Protein AF-J0WYT6-F1 (afdb_monomer_lite)

Secondary structure (DSSP, 8-state):
----HHHHHHTT--S-SS-----HHHHH-TT-----S------

Radius of gyration: 13.27 Å; chains: 1; bounding box: 20×28×40 Å

Structure (mmCIF, N/CA/C/O backbone):
data_AF-J0WYT6-F1
#
_entry.id   AF-J0WYT6-F1
#
loop_
_atom_site.group_PDB
_atom_site.id
_atom_site.type_symbol
_atom_site.label_atom_id
_atom_site.label_alt_id
_atom_site.label_comp_id
_atom_site.label_asym_id
_atom_site.label_entity_id
_atom_site.label_seq_id
_atom_site.pdbx_PDB_ins_code
_atom_site.Cartn_x
_atom_site.Cartn_y
_atom_site.Cartn_z
_atom_site.occupancy
_atom_site.B_iso_or_equiv
_atom_site.auth_seq_id
_atom_site.auth_comp_id
_atom_site.auth_asym_id
_atom_site.auth_atom_id
_atom_site.pdbx_PDB_model_num
ATOM 1 N N . 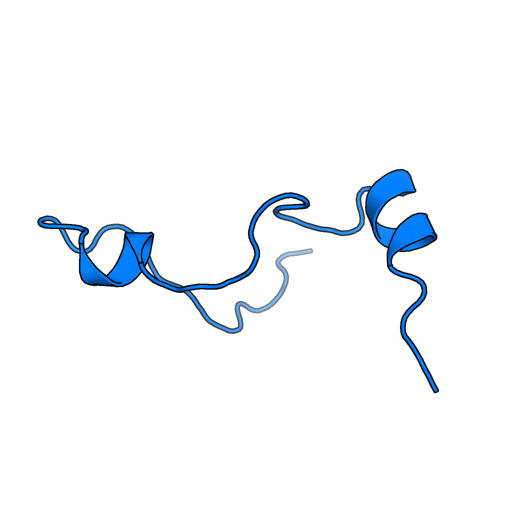MET A 1 1 ? -4.494 1.168 -26.626 1.00 63.53 1 MET A N 1
ATOM 2 C CA . MET A 1 1 ? -3.934 2.271 -25.817 1.00 63.53 1 MET A CA 1
ATOM 3 C C . MET A 1 1 ? -3.415 1.666 -24.530 1.00 63.53 1 MET A C 1
ATOM 5 O O . MET A 1 1 ? -4.186 1.002 -23.854 1.00 63.53 1 MET A O 1
ATOM 9 N N . GLY A 1 2 ? -2.123 1.806 -24.254 1.00 82.75 2 GLY A N 1
ATOM 10 C CA . GLY A 1 2 ? -1.492 1.316 -23.029 1.00 82.75 2 GLY A CA 1
ATOM 11 C C . GLY A 1 2 ? -0.709 2.450 -22.385 1.00 82.75 2 GLY A C 1
ATOM 12 O O . GLY A 1 2 ? -0.261 3.360 -23.081 1.00 82.75 2 GLY A O 1
ATOM 13 N N . LEU A 1 3 ? -0.583 2.415 -21.065 1.00 86.31 3 LEU A N 1
ATOM 14 C CA . LEU A 1 3 ? 0.256 3.360 -20.336 1.00 86.31 3 LEU A CA 1
ATOM 15 C C . LEU A 1 3 ? 1.732 2.989 -20.526 1.00 86.31 3 LEU A C 1
ATOM 17 O O . LEU A 1 3 ? 2.080 1.807 -20.511 1.00 86.31 3 LEU A O 1
ATOM 21 N N . ASN A 1 4 ? 2.609 3.989 -20.660 1.00 91.38 4 ASN A N 1
ATOM 22 C CA . ASN A 1 4 ? 4.057 3.772 -20.678 1.00 91.38 4 ASN A CA 1
ATOM 23 C C . ASN A 1 4 ? 4.595 3.643 -19.246 1.00 91.38 4 ASN A C 1
ATOM 25 O O . ASN A 1 4 ? 5.209 4.557 -18.698 1.00 91.38 4 ASN A O 1
ATOM 29 N N . VAL A 1 5 ? 4.343 2.488 -18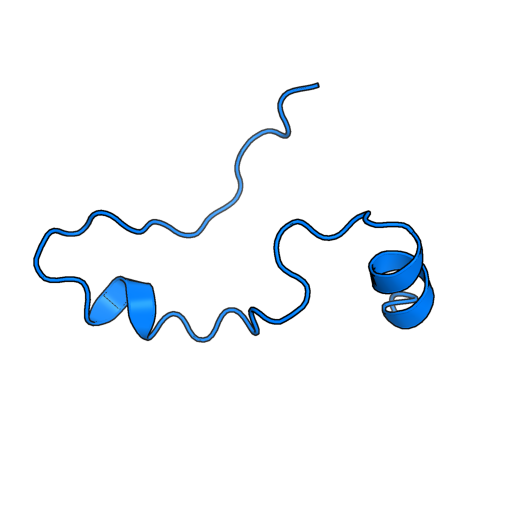.630 1.00 88.50 5 VAL A N 1
ATOM 30 C CA . VAL A 1 5 ? 4.741 2.217 -17.240 1.00 88.50 5 VAL A CA 1
ATOM 31 C C . VAL A 1 5 ? 6.259 2.325 -17.059 1.00 88.50 5 VAL A C 1
ATOM 33 O O . VAL A 1 5 ? 6.721 2.866 -16.058 1.00 88.50 5 V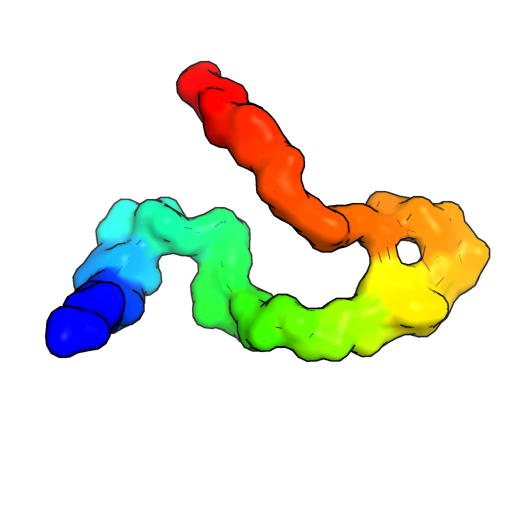AL A O 1
ATOM 36 N N . ALA A 1 6 ? 7.043 1.882 -18.046 1.00 90.44 6 ALA A N 1
ATOM 37 C CA . ALA A 1 6 ? 8.502 1.927 -17.982 1.00 90.44 6 ALA A CA 1
ATOM 38 C C . ALA A 1 6 ? 9.044 3.363 -17.863 1.00 90.44 6 ALA A C 1
ATOM 40 O O . ALA A 1 6 ? 9.984 3.610 -17.108 1.00 90.44 6 ALA A O 1
ATOM 41 N N . GLU A 1 7 ? 8.454 4.318 -18.583 1.00 92.56 7 GLU A N 1
ATOM 42 C CA . GLU A 1 7 ? 8.809 5.737 -18.481 1.00 92.56 7 GLU A CA 1
ATOM 43 C C . GLU A 1 7 ? 8.337 6.356 -17.161 1.00 92.56 7 GLU A C 1
ATOM 45 O O . GLU A 1 7 ? 9.091 7.093 -16.524 1.00 92.56 7 GLU A O 1
ATOM 50 N N . MET A 1 8 ? 7.129 6.017 -16.702 1.00 90.75 8 MET A N 1
ATOM 51 C CA . MET A 1 8 ? 6.586 6.513 -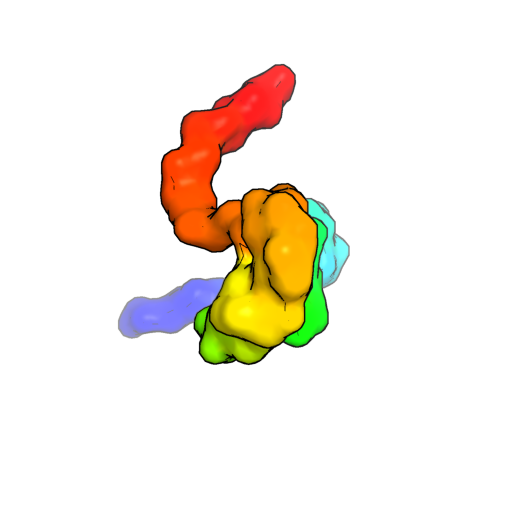15.431 1.00 90.75 8 MET A CA 1
ATOM 52 C C . MET A 1 8 ? 7.446 6.104 -14.229 1.00 90.7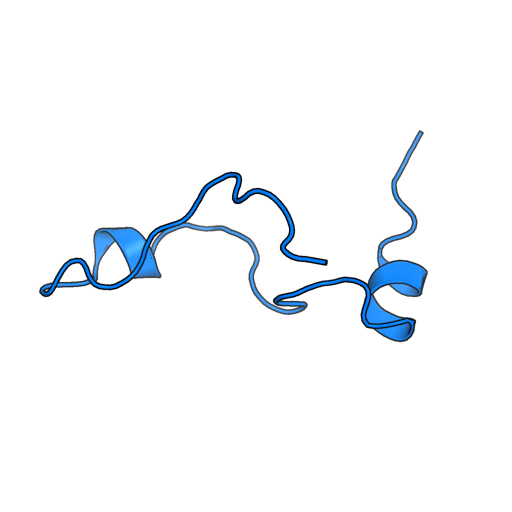5 8 MET A C 1
ATOM 54 O O . MET A 1 8 ? 7.713 6.935 -13.362 1.00 90.75 8 MET A O 1
ATOM 58 N N . VAL A 1 9 ? 7.926 4.854 -14.200 1.00 90.25 9 VAL A N 1
ATOM 59 C CA . VAL A 1 9 ? 8.837 4.364 -13.151 1.00 90.25 9 VAL A CA 1
ATOM 60 C C . VAL A 1 9 ? 10.175 5.105 -13.204 1.00 90.25 9 VAL A C 1
ATOM 62 O O . VAL A 1 9 ? 10.647 5.586 -12.178 1.00 90.25 9 VAL A O 1
ATOM 65 N N . LYS A 1 10 ? 10.773 5.262 -14.394 1.00 90.00 10 LYS A N 1
ATOM 66 C CA . LYS A 1 10 ? 12.066 5.958 -14.554 1.00 90.00 10 LYS A CA 1
ATOM 67 C C . LYS A 1 10 ? 12.010 7.431 -14.157 1.00 90.00 10 LYS A C 1
ATOM 69 O O . LYS A 1 10 ? 12.987 7.961 -13.646 1.00 90.00 10 LYS A O 1
ATOM 74 N N . SER A 1 11 ? 10.890 8.090 -14.430 1.00 91.75 11 SER A N 1
ATOM 75 C CA . SER A 1 11 ? 10.711 9.523 -14.191 1.00 91.75 11 SER A CA 1
ATOM 76 C C . SER A 1 11 ? 10.219 9.855 -12.777 1.00 91.75 11 SER A C 1
ATOM 78 O O . SER A 1 11 ? 10.014 11.026 -12.476 1.00 91.75 11 SER A O 1
ATOM 80 N N . GLY A 1 12 ? 10.031 8.853 -11.907 1.00 87.06 12 GLY A N 1
ATOM 81 C CA . GLY A 1 12 ? 9.576 9.064 -10.530 1.00 87.06 12 GLY A CA 1
ATOM 82 C C . GLY A 1 12 ? 8.114 9.506 -10.411 1.00 87.06 12 GLY A C 1
ATOM 83 O O . GLY A 1 12 ? 7.685 9.916 -9.340 1.00 87.06 12 GLY A O 1
ATOM 84 N N . HIS A 1 13 ? 7.318 9.394 -11.479 1.00 85.38 13 HIS A N 1
ATOM 85 C CA . HIS A 1 13 ? 5.894 9.758 -11.478 1.00 85.38 13 HIS A CA 1
ATOM 86 C C . HIS A 1 13 ? 4.991 8.658 -10.889 1.00 85.38 13 HIS A C 1
ATOM 88 O O . HIS A 1 13 ? 3.800 8.587 -11.201 1.00 85.38 13 HIS A O 1
ATOM 94 N N . MET A 1 14 ? 5.543 7.782 -10.047 1.00 85.62 14 MET A N 1
ATOM 95 C CA . MET A 1 14 ? 4.819 6.712 -9.371 1.00 85.62 14 MET A CA 1
ATOM 96 C C . MET A 1 14 ? 5.142 6.749 -7.880 1.00 85.62 14 MET A C 1
ATOM 98 O O . MET A 1 14 ? 6.304 6.665 -7.499 1.00 85.62 14 MET A O 1
ATOM 102 N N . ASP A 1 15 ? 4.110 6.857 -7.043 1.00 82.88 15 ASP A N 1
ATOM 103 C CA . ASP A 1 15 ? 4.288 7.000 -5.591 1.00 82.88 15 ASP A CA 1
ATOM 104 C C . ASP A 1 15 ? 4.835 5.715 -4.944 1.00 82.88 15 ASP A C 1
ATOM 106 O O . ASP A 1 15 ? 5.549 5.763 -3.946 1.00 82.88 15 ASP A O 1
ATOM 110 N N . SER A 1 16 ? 4.507 4.552 -5.516 1.00 87.56 16 SER A N 1
ATOM 111 C CA . SER A 1 16 ? 4.998 3.254 -5.057 1.00 87.56 16 SER A CA 1
ATOM 112 C C . SER A 1 16 ? 5.209 2.309 -6.248 1.00 87.56 16 SER A C 1
ATOM 114 O O . SER A 1 16 ? 4.256 1.660 -6.680 1.00 87.56 16 SER A O 1
ATOM 116 N N . PRO A 1 17 ? 6.431 2.240 -6.814 1.00 89.06 17 PRO A N 1
ATOM 117 C CA . PRO A 1 17 ? 6.712 1.487 -8.041 1.00 89.06 17 PRO A CA 1
ATOM 118 C C . PRO A 1 17 ? 6.618 -0.034 -7.900 1.00 89.06 17 PRO A C 1
ATOM 120 O O . PRO A 1 17 ? 6.478 -0.736 -8.898 1.00 89.06 17 PRO A O 1
ATOM 123 N N . GLU A 1 18 ? 6.680 -0.538 -6.671 1.00 89.94 18 GLU A N 1
ATOM 124 C CA . GLU A 1 18 ? 6.631 -1.970 -6.361 1.00 89.94 18 GLU A CA 1
ATOM 125 C C . GLU A 1 18 ? 5.246 -2.417 -5.871 1.00 89.94 18 GLU A C 1
ATOM 127 O O . GLU A 1 18 ? 4.936 -3.609 -5.874 1.00 89.94 18 GLU A O 1
ATOM 132 N N . CYS A 1 19 ? 4.388 -1.480 -5.450 1.00 91.62 19 CYS A N 1
ATOM 133 C CA . CYS A 1 19 ? 3.053 -1.812 -4.973 1.00 91.62 19 CYS A CA 1
ATOM 134 C C . CYS A 1 19 ? 2.149 -2.201 -6.145 1.00 91.62 19 CYS A C 1
ATOM 136 O O . CYS A 1 19 ? 1.788 -1.379 -6.986 1.00 91.62 19 CYS A O 1
ATOM 138 N N . ILE A 1 20 ? 1.714 -3.458 -6.154 1.00 92.12 20 ILE A N 1
ATOM 139 C CA . ILE A 1 20 ? 0.777 -3.987 -7.155 1.00 92.12 20 ILE A CA 1
ATOM 140 C C . ILE A 1 20 ? -0.697 -3.774 -6.782 1.00 92.12 20 ILE A C 1
ATOM 142 O O . ILE A 1 20 ? -1.583 -4.281 -7.462 1.00 92.12 20 ILE A O 1
ATOM 146 N N . ASN A 1 21 ? -0.967 -3.050 -5.691 1.00 91.81 21 ASN A N 1
ATOM 147 C CA . ASN A 1 21 ? -2.314 -2.775 -5.184 1.00 91.81 21 ASN A CA 1
ATOM 148 C C . ASN A 1 21 ? -3.136 -4.047 -4.898 1.00 91.81 21 ASN A C 1
ATOM 150 O O . ASN A 1 21 ? -4.331 -4.093 -5.171 1.00 91.81 21 ASN A O 1
ATOM 154 N N . CYS A 1 22 ? -2.500 -5.078 -4.330 1.00 95.94 22 CYS A N 1
ATOM 155 C CA . CYS A 1 22 ? -3.173 -6.329 -3.959 1.00 95.94 22 CYS A CA 1
ATOM 156 C C . CYS A 1 22 ? -4.055 -6.222 -2.704 1.00 95.94 22 CYS A C 1
ATOM 158 O O . CYS A 1 22 ? -4.837 -7.125 -2.446 1.00 95.94 22 CYS A O 1
ATOM 160 N N . LEU A 1 23 ? -3.919 -5.137 -1.933 1.00 95.69 23 LEU A N 1
ATOM 161 C CA . LEU A 1 23 ? -4.685 -4.824 -0.717 1.00 95.69 23 LEU A CA 1
ATOM 162 C C . LEU A 1 23 ? -4.456 -5.739 0.499 1.00 95.69 23 LEU A C 1
ATOM 164 O O . LEU A 1 23 ? -4.931 -5.407 1.580 1.00 95.69 23 LEU A O 1
ATOM 168 N N . GLU A 1 24 ? -3.624 -6.777 0.396 1.00 97.69 24 GLU A N 1
ATOM 169 C CA . GLU A 1 24 ? -3.289 -7.670 1.521 1.00 97.69 24 GLU A CA 1
ATOM 170 C C . GLU A 1 24 ? -2.794 -6.906 2.763 1.00 97.69 24 GLU A C 1
ATOM 172 O O . GLU A 1 24 ? -3.163 -7.202 3.900 1.00 97.69 24 GLU A O 1
ATOM 177 N N . CYS A 1 25 ? -1.979 -5.866 2.564 1.00 96.06 25 CYS A N 1
ATOM 178 C CA . CYS A 1 25 ? -1.488 -5.034 3.662 1.00 96.06 25 CYS A CA 1
ATOM 179 C C . CYS A 1 25 ? -2.595 -4.197 4.322 1.00 96.06 25 CYS A C 1
ATOM 181 O O . CYS A 1 25 ? -2.500 -3.894 5.509 1.00 96.06 25 CYS A O 1
ATOM 183 N N . VAL A 1 26 ? -3.641 -3.824 3.580 1.00 97.00 26 VAL A N 1
ATOM 184 C CA . VAL A 1 26 ? -4.800 -3.097 4.112 1.00 97.00 26 VAL A CA 1
ATOM 185 C C . VAL A 1 26 ? -5.633 -4.036 4.978 1.00 97.00 26 VAL A C 1
ATOM 187 O O . VAL A 1 26 ? -5.941 -3.691 6.119 1.00 97.00 26 VAL A O 1
ATOM 190 N N . ASP A 1 27 ? -5.934 -5.226 4.460 1.00 97.69 27 ASP A N 1
ATOM 191 C CA . ASP A 1 27 ? -6.806 -6.205 5.113 1.00 97.69 27 ASP A CA 1
ATOM 192 C C . ASP A 1 27 ? -6.176 -6.783 6.384 1.00 97.69 27 ASP A C 1
ATOM 194 O O . ASP A 1 27 ? -6.826 -6.877 7.428 1.00 97.69 27 ASP A O 1
ATOM 198 N N . SER A 1 28 ? -4.884 -7.112 6.328 1.00 97.75 28 SER A N 1
ATOM 199 C CA . SER A 1 28 ? -4.153 -7.699 7.456 1.00 97.75 28 SER A CA 1
ATOM 200 C C . SER A 1 28 ? -3.808 -6.701 8.565 1.00 97.75 28 SER A C 1
ATOM 202 O O . SER A 1 28 ? -3.436 -7.121 9.662 1.00 97.75 28 SER A O 1
ATOM 204 N N . CYS A 1 29 ? -3.918 -5.386 8.331 1.00 97.88 29 CYS A N 1
ATOM 205 C CA . CYS A 1 29 ? -3.455 -4.372 9.279 1.00 97.88 29 CYS A CA 1
ATOM 206 C C . CYS A 1 29 ? -4.312 -4.343 10.565 1.00 97.88 29 CYS A C 1
ATOM 208 O O . CYS A 1 29 ? -5.411 -3.775 10.559 1.00 97.88 29 CYS A O 1
ATOM 210 N N . PRO A 1 30 ? -3.803 -4.796 11.733 1.00 98.00 30 PRO A N 1
ATOM 211 C CA . PRO A 1 30 ? -4.619 -4.892 12.950 1.00 98.00 30 PRO A CA 1
ATOM 212 C C . PRO A 1 30 ? -5.036 -3.521 13.490 1.00 98.00 30 PRO A C 1
ATOM 214 O O . PRO A 1 3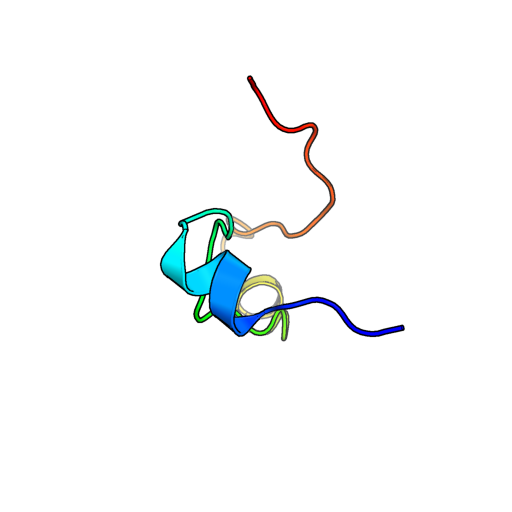0 ? -6.074 -3.361 14.127 1.00 98.00 30 PRO A O 1
ATOM 217 N N . LYS A 1 31 ? -4.197 -2.510 13.242 1.00 98.31 31 LYS A N 1
ATOM 218 C CA . LYS A 1 31 ? -4.428 -1.124 13.658 1.00 98.31 31 LYS A CA 1
ATOM 219 C C . LYS A 1 31 ? -5.232 -0.321 12.637 1.00 98.31 31 LYS A C 1
ATOM 221 O O . LYS A 1 31 ? -5.562 0.822 12.931 1.00 98.31 31 LYS A O 1
ATOM 226 N N . LYS A 1 32 ? -5.532 -0.888 11.460 1.00 96.56 32 LYS A N 1
ATOM 227 C CA . LYS A 1 32 ? -6.201 -0.194 10.346 1.00 96.56 32 LYS A CA 1
ATOM 228 C C . LYS A 1 32 ? -5.517 1.129 9.965 1.00 96.56 32 LYS A C 1
ATOM 230 O O . LYS A 1 32 ? -6.175 2.119 9.660 1.00 96.56 32 LYS A O 1
ATOM 235 N N . ALA A 1 33 ? -4.186 1.151 10.027 1.00 97.44 33 ALA A N 1
ATOM 236 C CA . ALA A 1 33 ? -3.384 2.344 9.757 1.00 97.44 33 ALA A CA 1
ATOM 237 C C . ALA A 1 33 ? -3.212 2.618 8.253 1.00 97.44 33 ALA A C 1
ATOM 239 O O . ALA A 1 33 ? -2.957 3.751 7.855 1.00 97.44 33 ALA A O 1
ATOM 240 N N . ILE A 1 34 ? -3.347 1.585 7.420 1.00 94.31 34 ILE A N 1
ATOM 241 C CA . ILE A 1 34 ? -3.148 1.662 5.973 1.00 94.31 34 ILE A CA 1
ATOM 242 C C . ILE A 1 34 ? -4.503 1.876 5.299 1.00 94.31 34 ILE A C 1
ATOM 244 O O . ILE A 1 34 ? -5.491 1.229 5.645 1.00 94.31 34 ILE A O 1
ATOM 248 N N . ARG A 1 35 ? -4.551 2.795 4.333 1.00 90.81 35 ARG A N 1
ATOM 249 C CA . ARG A 1 35 ? -5.732 3.069 3.508 1.00 90.81 35 ARG A CA 1
ATOM 250 C C . ARG A 1 35 ? -5.292 3.195 2.056 1.00 90.81 35 ARG A C 1
ATOM 252 O O . ARG A 1 35 ? -4.224 3.736 1.785 1.00 90.81 35 ARG A O 1
ATOM 259 N N . PHE A 1 36 ? -6.123 2.716 1.139 1.00 90.56 36 PHE A N 1
ATOM 260 C CA . PHE A 1 36 ? -5.886 2.815 -0.297 1.00 90.56 36 PHE A CA 1
ATOM 261 C C . PHE A 1 36 ? -7.088 3.479 -0.972 1.00 90.56 36 PHE A C 1
ATOM 263 O O . PHE A 1 36 ? -8.232 3.159 -0.650 1.00 90.56 36 PHE A O 1
ATOM 270 N N . GLY A 1 37 ? -6.843 4.429 -1.873 1.00 87.88 37 GLY A N 1
ATOM 271 C CA . GLY A 1 37 ? -7.903 5.178 -2.541 1.00 87.88 37 GLY A CA 1
ATOM 272 C C . GLY A 1 37 ? -7.384 6.373 -3.333 1.00 87.88 37 GLY A C 1
ATOM 273 O O . GLY A 1 37 ? -6.188 6.661 -3.355 1.00 87.88 37 GLY A O 1
ATOM 274 N N . MET A 1 38 ? -8.304 7.078 -3.989 1.00 81.81 38 MET A N 1
ATOM 275 C CA . MET A 1 38 ? -7.990 8.312 -4.703 1.00 81.81 38 MET A CA 1
ATOM 276 C C . MET A 1 38 ? -7.810 9.454 -3.703 1.00 81.81 38 MET A C 1
ATOM 278 O O . MET A 1 38 ? -8.781 9.933 -3.119 1.00 81.81 38 MET A O 1
ATOM 282 N N . TYR A 1 39 ? -6.570 9.901 -3.524 1.00 78.81 39 TYR A N 1
ATOM 283 C CA . TYR A 1 39 ? -6.277 11.143 -2.819 1.00 78.81 39 TYR A CA 1
ATOM 284 C C . TYR A 1 39 ? -6.119 12.280 -3.831 1.00 78.81 39 TYR A C 1
ATOM 286 O O . TYR A 1 39 ? -5.477 12.081 -4.868 1.00 78.81 39 TYR A O 1
ATOM 294 N N . PRO A 1 40 ? -6.671 13.478 -3.563 1.00 78.25 40 PRO A N 1
ATOM 295 C CA . PRO A 1 40 ? -6.314 14.645 -4.351 1.00 78.25 40 PRO A CA 1
ATOM 296 C C . PRO A 1 40 ? -4.802 14.847 -4.218 1.00 78.25 40 PRO A C 1
ATOM 298 O O . PRO A 1 40 ? -4.295 15.013 -3.108 1.00 78.25 40 PRO A O 1
ATOM 301 N N . LYS A 1 41 ? -4.080 14.780 -5.344 1.00 69.44 41 LYS A N 1
ATOM 302 C CA . LYS A 1 41 ? -2.639 15.053 -5.393 1.00 69.44 41 LYS A CA 1
ATOM 303 C C . LYS A 1 41 ? -2.412 16.458 -4.831 1.00 69.44 41 LYS A C 1
ATOM 305 O O . LYS A 1 41 ? -2.819 17.445 -5.443 1.00 69.44 41 LYS A O 1
ATOM 310 N N . GLN A 1 42 ? -1.826 16.528 -3.639 1.00 65.44 42 GLN A N 1
ATOM 311 C CA . GLN A 1 42 ? -1.353 17.782 -3.067 1.00 65.44 42 GLN A CA 1
ATOM 312 C C . GLN A 1 42 ? -0.177 18.243 -3.930 1.00 65.44 42 GLN A C 1
ATOM 314 O O . GLN A 1 42 ? 0.729 17.457 -4.207 1.00 65.44 42 GLN A O 1
ATOM 319 N N . ARG A 1 43 ? -0.304 19.462 -4.457 1.00 61.50 43 ARG A N 1
ATOM 320 C CA . ARG A 1 43 ? 0.688 20.114 -5.312 1.00 61.50 43 ARG A CA 1
ATOM 321 C C . ARG A 1 43 ? 1.944 20.462 -4.534 1.00 61.50 43 ARG A C 1
ATOM 323 O O . ARG A 1 43 ? 1.785 20.900 -3.374 1.00 61.50 43 ARG A O 1
#

Sequence (43 aa):
MGLNVAEMVKSGHMDSPECINCLECVDSCPKKAIRFGMYPKQR

Foldseek 3Di:
DDDPLVVCVVVVVDPDNPDPPPCPCCVPPPVNPDDDDDDDPDD

pLDDT: mean 88.51, std 9.18, range [61.5, 98.31]